Protein AF-A0A838KG81-F1 (afdb_monomer_lite)

Secondary structure (DSSP, 8-state):
--HHHHHHTT--HHHHHHHTT-S-HHHHHHHHHHHHHHHHTTHHHHHHHHHHHT-

Radius of gyration: 13.92 Å; chains: 1; bounding box: 35×20×31 Å

Structure (mmCIF, N/CA/C/O backbone):
data_AF-A0A838KG81-F1
#
_entry.id   AF-A0A838KG81-F1
#
loop_
_atom_site.group_PDB
_atom_site.id
_atom_site.type_symbol
_atom_site.label_atom_id
_atom_site.label_alt_id
_atom_site.label_comp_id
_atom_site.label_asym_id
_atom_site.label_entity_id
_atom_site.label_seq_id
_atom_site.pdbx_PDB_ins_code
_atom_site.Cartn_x
_atom_site.Cartn_y
_atom_site.Cartn_z
_atom_site.occupancy
_atom_site.B_iso_or_equiv
_atom_site.auth_seq_id
_atom_site.auth_comp_id
_atom_site.auth_asym_id
_atom_site.auth_atom_id
_atom_site.pdbx_PDB_model_num
ATOM 1 N N . LEU A 1 1 ? 9.936 8.082 -12.450 1.00 56.09 1 LEU A N 1
ATOM 2 C CA . LEU A 1 1 ? 8.879 8.219 -11.417 1.00 56.09 1 LEU A CA 1
ATOM 3 C C . LEU A 1 1 ? 9.362 7.533 -10.144 1.00 56.09 1 LEU A C 1
ATOM 5 O O . LEU A 1 1 ? 9.744 6.375 -10.228 1.00 56.09 1 LEU A O 1
ATOM 9 N N . HIS A 1 2 ? 9.422 8.236 -9.010 1.00 77.50 2 HIS A N 1
ATOM 10 C CA . HIS A 1 2 ? 9.872 7.659 -7.734 1.00 77.50 2 HIS A 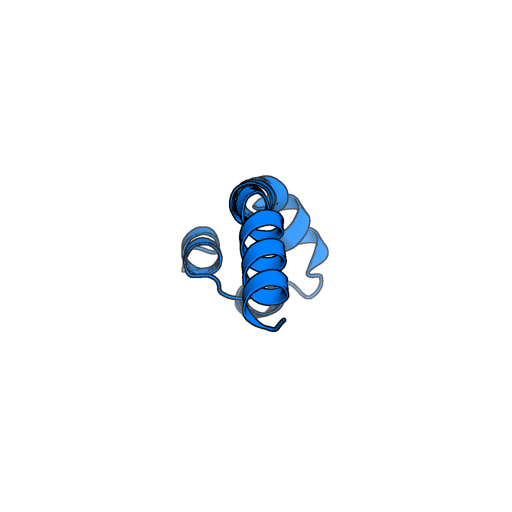CA 1
ATOM 11 C C . HIS A 1 2 ? 8.672 7.021 -7.017 1.00 77.50 2 HIS A C 1
ATOM 13 O O . HIS A 1 2 ? 7.686 7.701 -6.737 1.00 77.50 2 HIS A O 1
ATOM 19 N N . ALA A 1 3 ? 8.717 5.713 -6.757 1.00 73.50 3 ALA A N 1
ATOM 20 C CA . ALA A 1 3 ? 7.591 4.977 -6.175 1.00 73.50 3 ALA A CA 1
ATOM 21 C C . ALA A 1 3 ? 7.228 5.44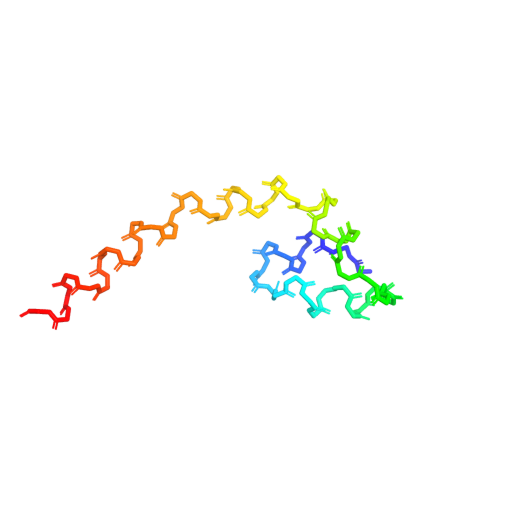0 -4.750 1.00 73.50 3 ALA A C 1
ATOM 23 O O . ALA A 1 3 ? 6.049 5.438 -4.401 1.00 73.50 3 ALA A O 1
ATOM 24 N N . THR A 1 4 ? 8.191 5.971 -3.991 1.00 74.00 4 THR A N 1
ATOM 25 C CA . THR A 1 4 ? 7.960 6.663 -2.713 1.00 74.00 4 THR A CA 1
ATOM 26 C C . THR A 1 4 ? 6.932 7.788 -2.836 1.00 74.00 4 THR A C 1
ATOM 28 O O . THR A 1 4 ? 6.023 7.877 -2.021 1.00 74.00 4 THR A O 1
ATOM 31 N N . THR A 1 5 ? 7.021 8.620 -3.879 1.00 79.81 5 THR A N 1
ATOM 32 C CA . THR A 1 5 ? 6.106 9.756 -4.079 1.00 79.81 5 THR A CA 1
ATOM 33 C C . THR A 1 5 ? 4.669 9.294 -4.316 1.00 79.81 5 THR A C 1
ATOM 35 O O . THR A 1 5 ? 3.739 9.905 -3.802 1.00 79.81 5 THR A O 1
ATOM 38 N N . LEU A 1 6 ? 4.474 8.198 -5.057 1.00 80.19 6 LEU A N 1
ATOM 39 C CA . LEU A 1 6 ? 3.139 7.644 -5.308 1.00 80.19 6 LEU A CA 1
ATOM 40 C C . LEU A 1 6 ? 2.525 7.052 -4.035 1.00 80.19 6 LEU A C 1
ATOM 42 O O . LEU A 1 6 ? 1.342 7.247 -3.780 1.00 80.19 6 LEU A O 1
ATOM 46 N N . LEU A 1 7 ? 3.328 6.371 -3.219 1.00 76.94 7 LEU A N 1
ATOM 47 C CA . LEU A 1 7 ? 2.862 5.803 -1.954 1.00 76.94 7 LEU A CA 1
ATOM 48 C C . LEU A 1 7 ? 2.514 6.890 -0.935 1.00 76.94 7 LEU A C 1
ATOM 50 O O . LEU A 1 7 ? 1.468 6.818 -0.296 1.00 76.94 7 LEU A O 1
ATOM 54 N N . LEU A 1 8 ? 3.335 7.938 -0.836 1.00 77.62 8 LEU A N 1
ATOM 55 C CA . LEU A 1 8 ? 3.040 9.093 0.015 1.00 77.62 8 LEU A CA 1
ATOM 56 C C . LEU A 1 8 ? 1.768 9.832 -0.428 1.00 77.62 8 LEU A C 1
ATOM 58 O O . LEU A 1 8 ? 1.045 10.348 0.415 1.00 77.62 8 LEU A O 1
ATOM 62 N N . ALA A 1 9 ? 1.454 9.818 -1.726 1.00 81.75 9 ALA A N 1
ATOM 63 C CA . ALA A 1 9 ? 0.199 10.336 -2.271 1.00 81.75 9 ALA A CA 1
ATOM 64 C C . ALA A 1 9 ? -1.009 9.388 -2.085 1.00 81.75 9 ALA A C 1
ATOM 66 O O . ALA A 1 9 ? -2.086 9.666 -2.608 1.00 81.75 9 ALA A O 1
ATOM 67 N N . GLY A 1 10 ? -0.847 8.261 -1.382 1.00 80.75 10 GLY A N 1
ATOM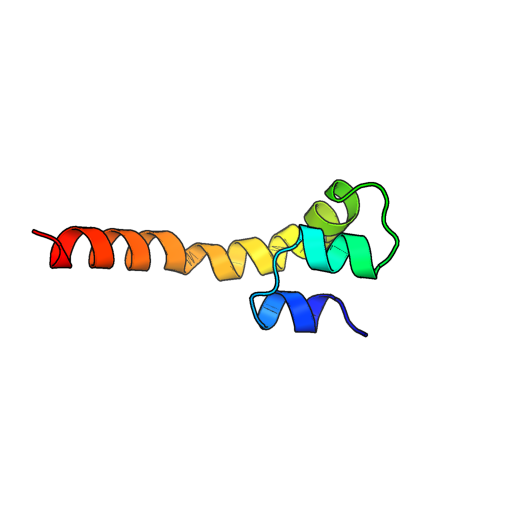 68 C CA . GLY A 1 10 ? -1.921 7.306 -1.092 1.00 80.75 10 GLY A CA 1
ATOM 69 C C . GLY A 1 10 ? -2.248 6.342 -2.236 1.00 80.75 10 GLY A C 1
ATOM 70 O O . GLY A 1 10 ? -3.270 5.659 -2.192 1.00 80.75 10 GLY A O 1
ATOM 71 N N . VAL A 1 11 ? -1.407 6.256 -3.273 1.00 83.88 11 VAL A N 1
ATOM 72 C CA . VAL A 1 11 ? -1.621 5.298 -4.366 1.00 83.88 11 VAL A CA 1
ATOM 73 C C . VAL A 1 11 ? -1.422 3.872 -3.837 1.00 83.88 11 VAL A C 1
ATOM 75 O O . VAL A 1 11 ? -0.376 3.585 -3.249 1.00 83.88 11 VAL A O 1
ATOM 78 N N . PRO A 1 12 ? -2.362 2.940 -4.088 1.00 80.12 12 PRO A N 1
ATOM 79 C CA . PRO A 1 12 ? -2.235 1.567 -3.617 1.00 80.12 12 PRO A CA 1
ATOM 80 C C . PRO A 1 12 ? -0.951 0.882 -4.104 1.00 80.12 12 PRO A C 1
ATOM 82 O O . PRO A 1 12 ? -0.589 0.959 -5.282 1.00 80.12 12 PRO A O 1
ATOM 85 N N . VAL A 1 13 ? -0.292 0.136 -3.211 1.00 76.44 13 VAL A N 1
ATOM 86 C CA . VAL A 1 13 ? 1.016 -0.499 -3.470 1.00 76.44 13 VAL A CA 1
ATOM 87 C C . VAL A 1 13 ? 1.020 -1.434 -4.687 1.00 76.44 13 VAL A C 1
ATOM 89 O O . VAL A 1 13 ? 2.017 -1.497 -5.402 1.00 76.44 13 VAL A O 1
ATOM 92 N N . HIS A 1 14 ? -0.099 -2.103 -4.983 1.00 74.94 14 HIS A N 1
ATOM 93 C CA . HIS A 1 14 ? -0.229 -2.975 -6.155 1.00 74.94 14 HIS A CA 1
ATOM 94 C C . HIS A 1 14 ? -0.231 -2.186 -7.480 1.00 74.94 14 HIS A C 1
ATOM 96 O O . HIS A 1 14 ? 0.341 -2.643 -8.467 1.00 74.94 14 HIS A O 1
ATOM 102 N N . VAL A 1 15 ? -0.789 -0.968 -7.495 1.00 82.12 15 VAL A N 1
ATOM 103 C CA . VAL A 1 15 ? -0.766 -0.062 -8.658 1.00 82.12 15 VAL A CA 1
ATOM 104 C C . VAL A 1 15 ? 0.645 0.477 -8.890 1.00 82.12 15 VAL A C 1
ATOM 106 O O . VAL A 1 15 ? 1.101 0.583 -10.030 1.00 82.12 15 VAL A O 1
ATOM 109 N N . VAL A 1 16 ? 1.357 0.804 -7.808 1.00 81.88 16 VAL A N 1
ATOM 110 C CA . VAL A 1 16 ? 2.761 1.231 -7.878 1.00 81.88 16 VAL A CA 1
ATOM 111 C C . VAL A 1 16 ? 3.650 0.079 -8.361 1.00 81.88 16 VAL A C 1
ATOM 113 O O . VAL A 1 16 ? 4.482 0.293 -9.237 1.00 81.88 16 VAL A O 1
ATOM 116 N N . ALA A 1 17 ? 3.435 -1.146 -7.871 1.00 76.75 17 ALA A N 1
ATOM 117 C CA . ALA A 1 17 ? 4.171 -2.336 -8.306 1.00 76.75 17 ALA A CA 1
ATOM 118 C C . ALA A 1 17 ? 3.974 -2.641 -9.802 1.00 76.75 17 ALA A C 1
ATOM 120 O O . ALA A 1 17 ? 4.959 -2.837 -10.513 1.00 76.75 17 ALA A O 1
ATOM 121 N N . ALA A 1 18 ? 2.734 -2.577 -10.300 1.00 77.69 18 ALA A N 1
ATOM 122 C CA . ALA A 1 18 ? 2.434 -2.751 -11.722 1.00 77.69 18 ALA A CA 1
ATOM 123 C C . ALA A 1 18 ? 3.126 -1.690 -12.601 1.00 77.69 18 ALA A C 1
ATOM 125 O O . ALA A 1 18 ? 3.663 -2.012 -13.658 1.00 77.69 18 ALA A O 1
ATOM 126 N N . ARG A 1 19 ? 3.190 -0.430 -12.141 1.00 77.12 19 ARG A N 1
ATOM 127 C CA . ARG A 1 19 ? 3.913 0.656 -12.833 1.00 77.12 19 ARG A CA 1
ATOM 128 C C . ARG A 1 19 ? 5.428 0.463 -12.885 1.00 77.12 19 ARG A C 1
ATOM 130 O O . ARG A 1 19 ? 6.057 0.974 -13.805 1.00 77.12 19 ARG A O 1
ATOM 137 N N . LEU A 1 20 ? 6.010 -0.231 -11.909 1.00 72.75 20 LEU A N 1
ATOM 138 C CA . LEU A 1 20 ? 7.441 -0.553 -11.881 1.00 72.75 20 LEU A CA 1
ATOM 139 C C . LEU A 1 20 ? 7.791 -1.780 -12.736 1.00 72.75 20 LEU A C 1
ATOM 141 O O . LEU A 1 20 ? 8.962 -2.130 -12.839 1.00 72.75 20 LEU A O 1
ATOM 145 N N . GLY A 1 21 ? 6.798 -2.444 -13.337 1.00 70.75 21 GLY A N 1
ATOM 146 C CA . GLY A 1 21 ? 7.010 -3.688 -14.076 1.00 70.75 21 GLY A CA 1
ATOM 147 C C . GLY A 1 21 ? 7.338 -4.879 -13.172 1.00 70.75 21 GLY A C 1
ATOM 148 O O . GLY A 1 21 ? 7.815 -5.903 -13.655 1.00 70.75 21 GLY A O 1
ATOM 149 N N . HIS A 1 22 ? 7.096 -4.769 -11.862 1.00 69.88 22 HIS A N 1
ATOM 150 C CA . HIS A 1 22 ? 7.280 -5.888 -10.947 1.00 69.88 22 HIS A CA 1
ATOM 151 C C . HIS A 1 22 ? 6.100 -6.853 -11.092 1.00 69.88 22 HIS A C 1
ATOM 153 O O . HIS A 1 22 ? 4.978 -6.531 -10.706 1.00 69.88 22 HIS A O 1
ATOM 159 N N . ALA A 1 23 ? 6.367 -8.051 -11.619 1.00 59.56 23 ALA A N 1
ATOM 160 C CA . ALA A 1 23 ? 5.393 -9.143 -11.662 1.00 59.56 23 ALA A CA 1
ATOM 161 C C . ALA A 1 23 ? 5.009 -9.645 -10.254 1.00 59.56 23 ALA A C 1
ATOM 163 O O . ALA A 1 23 ? 3.935 -10.214 -10.080 1.00 59.56 23 ALA A O 1
ATOM 164 N N . ASP A 1 24 ? 5.866 -9.399 -9.253 1.00 59.44 24 ASP A N 1
ATOM 165 C CA . ASP A 1 24 ? 5.636 -9.757 -7.854 1.00 59.44 24 ASP A CA 1
ATOM 166 C C . ASP A 1 24 ? 5.560 -8.503 -6.944 1.00 59.44 24 ASP A C 1
ATOM 168 O O . ASP A 1 24 ? 6.582 -7.853 -6.674 1.00 59.44 24 ASP A O 1
ATOM 172 N N . PRO A 1 25 ? 4.366 -8.156 -6.419 1.00 63.38 25 PRO A N 1
ATOM 173 C CA . PRO A 1 25 ? 4.164 -7.060 -5.470 1.00 63.38 25 PRO A CA 1
ATOM 174 C C . PRO A 1 25 ? 4.932 -7.218 -4.148 1.00 63.38 25 PRO A C 1
ATOM 176 O O . PRO A 1 25 ? 5.130 -6.226 -3.438 1.00 63.38 25 PRO A O 1
ATOM 179 N N . ALA A 1 26 ? 5.385 -8.429 -3.801 1.00 63.47 26 ALA A N 1
ATOM 180 C CA . ALA A 1 26 ? 6.102 -8.707 -2.559 1.00 63.47 26 ALA A CA 1
ATOM 181 C C . ALA A 1 26 ? 7.471 -8.011 -2.487 1.00 63.47 26 ALA A C 1
ATOM 183 O O . ALA A 1 26 ? 7.956 -7.726 -1.388 1.00 63.47 26 ALA A O 1
ATOM 184 N N . ILE A 1 27 ? 8.098 -7.691 -3.627 1.00 66.19 27 ILE A N 1
ATOM 185 C CA . ILE A 1 27 ? 9.327 -6.879 -3.656 1.00 66.19 27 ILE A CA 1
ATOM 186 C C . ILE A 1 27 ? 9.016 -5.433 -3.262 1.00 66.19 27 ILE A C 1
ATOM 188 O O . ILE A 1 27 ? 9.682 -4.871 -2.395 1.00 66.19 27 ILE A O 1
ATOM 192 N N . THR A 1 28 ? 7.957 -4.852 -3.826 1.00 63.28 28 THR A N 1
ATOM 193 C CA . THR A 1 28 ? 7.521 -3.485 -3.510 1.00 63.28 28 THR A CA 1
ATOM 194 C C . THR A 1 28 ? 7.086 -3.370 -2.045 1.00 63.28 28 THR A C 1
ATOM 196 O O . THR A 1 28 ? 7.477 -2.427 -1.363 1.00 63.28 28 THR A O 1
ATOM 199 N N . LEU A 1 29 ? 6.366 -4.362 -1.512 1.00 64.50 29 LEU A N 1
ATOM 200 C CA . LEU A 1 29 ? 6.006 -4.408 -0.091 1.00 64.50 29 LEU A CA 1
ATOM 201 C C . LEU A 1 29 ? 7.232 -4.448 0.826 1.00 64.50 29 LEU A C 1
ATOM 203 O O . LEU A 1 29 ? 7.272 -3.704 1.800 1.00 64.50 29 LEU A O 1
ATOM 207 N N . ARG A 1 30 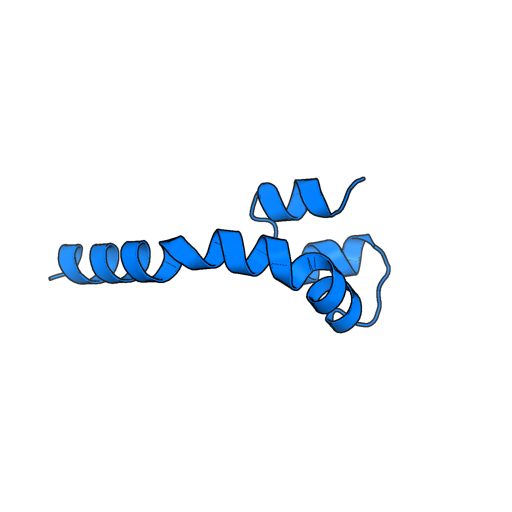? 8.255 -5.254 0.510 1.00 68.62 30 ARG A N 1
ATOM 208 C CA . ARG A 1 30 ? 9.493 -5.316 1.312 1.00 68.62 30 ARG A CA 1
ATOM 209 C C . ARG A 1 30 ? 10.250 -3.994 1.315 1.00 68.62 30 ARG A C 1
ATOM 211 O O . ARG A 1 30 ? 10.698 -3.554 2.368 1.00 68.62 30 ARG A O 1
ATOM 218 N N . VAL A 1 31 ? 10.371 -3.363 0.149 1.00 67.06 31 VAL A N 1
ATOM 219 C CA . VAL A 1 31 ? 11.099 -2.097 -0.012 1.00 67.06 31 VAL A CA 1
ATOM 220 C C . VAL A 1 31 ? 10.372 -0.948 0.697 1.00 67.06 31 VAL A C 1
ATOM 222 O O . VAL A 1 31 ? 11.023 -0.110 1.315 1.00 67.06 31 VAL A O 1
ATOM 225 N N . TYR A 1 32 ? 9.035 -0.938 0.698 1.00 66.69 32 TYR A N 1
ATOM 226 C CA . TYR A 1 32 ? 8.230 0.164 1.244 1.00 66.69 32 TYR A CA 1
ATOM 227 C C . TYR A 1 32 ? 7.545 -0.115 2.591 1.00 66.69 32 TYR A C 1
ATOM 229 O O . TYR A 1 32 ? 6.795 0.728 3.083 1.00 66.69 32 TYR A O 1
ATOM 237 N N . ALA A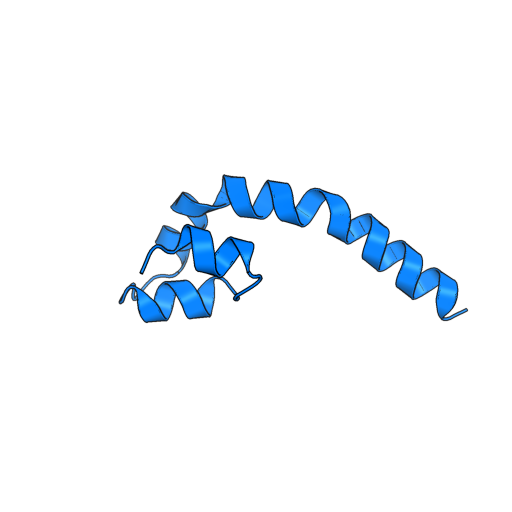 1 33 ? 7.830 -1.245 3.243 1.00 69.75 33 ALA A N 1
ATOM 238 C CA . ALA A 1 33 ? 7.228 -1.631 4.526 1.00 69.75 33 ALA A CA 1
ATOM 239 C C . ALA A 1 33 ? 7.410 -0.600 5.660 1.00 69.75 33 ALA A C 1
ATOM 241 O O . ALA A 1 33 ? 6.660 -0.618 6.635 1.00 69.75 33 ALA A O 1
ATOM 242 N N . HIS A 1 34 ? 8.430 0.258 5.581 1.00 72.69 34 HIS A N 1
ATOM 243 C CA . HIS A 1 34 ? 8.653 1.338 6.545 1.00 72.69 34 HIS A CA 1
ATOM 244 C C . HIS A 1 34 ? 7.685 2.511 6.311 1.00 72.69 34 HIS A C 1
ATOM 246 O O . HIS A 1 34 ? 7.005 2.916 7.247 1.00 72.69 34 HIS A O 1
ATOM 252 N N . VAL A 1 35 ? 7.528 2.956 5.058 1.00 69.50 35 VAL A N 1
ATOM 253 C CA . VAL A 1 35 ? 6.577 4.015 4.660 1.00 69.50 35 VAL A CA 1
ATOM 254 C C . VAL A 1 35 ? 5.133 3.608 4.963 1.00 69.50 35 VAL A C 1
ATOM 256 O O . VAL A 1 35 ? 4.353 4.388 5.500 1.00 69.50 35 VAL A O 1
ATOM 259 N N . LEU A 1 36 ? 4.777 2.355 4.666 1.00 67.69 36 LEU A N 1
ATOM 260 C CA . LEU A 1 36 ? 3.438 1.821 4.938 1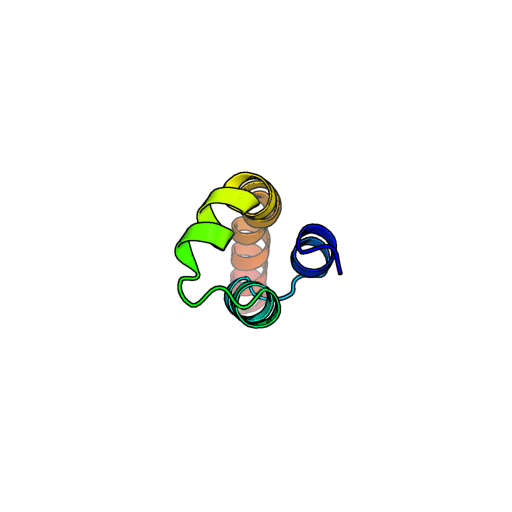.00 67.69 36 LEU A CA 1
ATOM 261 C C . LEU A 1 36 ? 3.129 1.742 6.441 1.00 67.69 36 LEU A C 1
ATOM 263 O O . LEU A 1 36 ? 1.992 1.981 6.837 1.00 67.69 36 LEU A O 1
ATOM 267 N N . ARG A 1 37 ? 4.122 1.437 7.287 1.00 69.38 37 ARG A N 1
ATOM 268 C CA . ARG A 1 37 ? 3.948 1.439 8.750 1.00 69.38 37 ARG A CA 1
ATOM 269 C C . ARG A 1 37 ? 3.704 2.837 9.303 1.00 69.38 37 ARG A C 1
ATOM 271 O O . ARG A 1 37 ? 2.881 2.985 10.197 1.00 69.38 37 ARG A O 1
ATOM 278 N N . GLU A 1 38 ? 4.387 3.838 8.762 1.00 67.75 38 GLU A N 1
ATOM 279 C CA . GLU A 1 38 ? 4.182 5.234 9.147 1.00 67.75 38 GLU A CA 1
ATOM 280 C C . GLU A 1 38 ? 2.776 5.720 8.763 1.00 67.75 38 GLU A C 1
ATOM 282 O O . GLU A 1 38 ? 2.097 6.343 9.574 1.00 67.75 38 GLU A O 1
ATOM 287 N N . GLN A 1 39 ? 2.273 5.334 7.585 1.00 63.44 39 GLN A N 1
ATOM 288 C CA . GLN A 1 39 ? 0.889 5.624 7.188 1.00 63.44 39 GLN A CA 1
ATOM 289 C C . GLN A 1 39 ? -0.157 4.861 8.014 1.00 63.44 39 GLN A C 1
ATOM 291 O O . GLN A 1 39 ? -1.234 5.390 8.277 1.00 63.44 39 GLN A O 1
ATOM 296 N N . ALA A 1 40 ? 0.140 3.631 8.439 1.00 65.44 40 ALA A N 1
ATOM 297 C CA . ALA A 1 40 ? -0.794 2.809 9.207 1.00 65.44 40 ALA A CA 1
ATOM 298 C C . ALA A 1 40 ? -1.029 3.319 10.640 1.00 65.44 40 ALA A C 1
ATOM 300 O O . ALA A 1 40 ? -2.079 3.029 11.212 1.00 65.44 40 ALA A O 1
ATOM 301 N N . ALA A 1 41 ? -0.096 4.090 11.211 1.00 68.75 41 ALA A N 1
ATOM 302 C CA . ALA A 1 41 ? -0.153 4.532 12.605 1.00 68.75 41 ALA A CA 1
ATOM 303 C C . ALA A 1 41 ? -1.394 5.381 12.952 1.00 68.75 41 ALA A C 1
ATOM 305 O O . ALA A 1 41 ? -1.801 5.387 14.105 1.00 68.75 41 ALA A O 1
ATOM 306 N N . GLY A 1 42 ? -2.029 6.040 11.975 1.00 64.62 42 GLY A N 1
ATOM 307 C CA . GLY A 1 42 ? -3.259 6.823 12.184 1.00 64.62 42 GLY A CA 1
ATOM 308 C C . GLY A 1 42 ? -4.549 6.155 11.694 1.00 64.62 42 GLY A C 1
ATOM 309 O O . GLY A 1 42 ? -5.635 6.695 11.889 1.00 64.62 42 GLY A O 1
ATOM 310 N N . VAL A 1 43 ? -4.468 4.991 11.039 1.00 74.25 43 VAL A N 1
ATOM 311 C CA . VAL A 1 43 ? -5.638 4.364 10.393 1.00 74.25 43 VAL A CA 1
ATOM 312 C C . VAL A 1 43 ? -6.621 3.809 11.423 1.00 74.25 43 VAL A C 1
ATOM 314 O O . VAL A 1 43 ? -7.831 3.897 11.222 1.00 74.25 43 VAL A O 1
ATOM 317 N N . ALA A 1 44 ? -6.115 3.270 12.535 1.00 72.62 44 ALA A N 1
ATOM 318 C CA . ALA A 1 44 ? -6.953 2.753 13.613 1.00 72.62 44 ALA A CA 1
ATOM 319 C C . ALA A 1 44 ? -7.818 3.857 14.245 1.00 72.62 44 ALA A C 1
ATOM 321 O O . ALA A 1 44 ? -9.013 3.651 14.454 1.00 72.62 44 ALA A O 1
ATOM 322 N N . ASP A 1 45 ? -7.241 5.040 14.464 1.00 77.25 45 ASP A N 1
ATOM 323 C CA . ASP A 1 45 ? -7.946 6.185 15.046 1.00 77.25 45 ASP A CA 1
ATOM 324 C C . ASP A 1 45 ? -9.005 6.747 14.089 1.00 77.25 45 ASP A C 1
ATOM 326 O O . ASP A 1 45 ? -10.135 7.019 14.498 1.00 77.25 45 ASP A O 1
ATOM 330 N N . VAL A 1 46 ? -8.684 6.851 12.793 1.00 79.62 46 VAL A N 1
ATOM 331 C CA . VAL A 1 46 ? -9.645 7.263 11.754 1.00 79.62 46 VAL A CA 1
ATOM 332 C C . VAL A 1 46 ? -10.822 6.288 11.678 1.00 79.62 46 VAL A C 1
ATOM 334 O O . VAL A 1 46 ? -11.975 6.714 11.601 1.00 79.62 46 VAL A O 1
ATOM 337 N N . PHE A 1 47 ? -10.550 4.982 11.728 1.00 77.88 47 PHE A N 1
ATOM 338 C CA . PHE A 1 47 ? -11.590 3.958 11.724 1.00 77.88 47 PHE A CA 1
ATOM 339 C C . PHE A 1 47 ? -12.480 4.044 12.970 1.00 77.88 47 PHE A C 1
ATOM 341 O O . PHE A 1 47 ? -13.705 4.051 12.848 1.00 77.88 47 PHE A O 1
ATOM 348 N N . ALA A 1 48 ? -11.880 4.162 14.158 1.00 82.69 48 ALA A N 1
ATOM 349 C CA . ALA A 1 48 ? -12.615 4.299 15.413 1.00 82.69 48 ALA A CA 1
ATOM 350 C C . ALA A 1 48 ? -13.529 5.534 15.406 1.00 82.69 48 ALA A C 1
ATOM 352 O O . ALA A 1 48 ? -14.687 5.447 15.814 1.00 82.69 48 ALA A O 1
ATOM 353 N N . HIS A 1 49 ? -13.043 6.662 14.880 1.00 80.19 49 HIS A N 1
ATOM 354 C CA . HIS A 1 49 ? -13.838 7.878 14.739 1.00 80.19 49 HIS A CA 1
ATOM 355 C C . HIS A 1 49 ? -15.022 7.690 13.778 1.00 80.19 49 HIS A C 1
ATOM 357 O O . HIS A 1 49 ? -16.151 8.024 14.128 1.00 80.19 49 HIS A O 1
ATOM 363 N N . ALA A 1 50 ? -14.797 7.089 12.604 1.00 84.00 50 ALA A N 1
ATOM 364 C CA . ALA A 1 50 ? -15.851 6.849 11.615 1.00 84.00 50 ALA A CA 1
ATOM 365 C C . ALA A 1 50 ? -16.978 5.942 12.145 1.00 84.00 50 ALA A C 1
ATOM 367 O O . ALA A 1 50 ? -18.156 6.193 11.877 1.00 84.00 50 ALA A O 1
ATOM 368 N N . VAL A 1 51 ? -16.637 4.911 12.927 1.00 86.62 51 VAL A N 1
ATOM 369 C CA . VAL A 1 51 ? -17.625 4.032 13.577 1.00 86.62 51 VAL A CA 1
ATOM 370 C C . VAL A 1 51 ? -18.414 4.786 14.652 1.00 86.62 51 VAL A C 1
ATOM 372 O O . VAL A 1 51 ? -19.633 4.643 14.720 1.00 86.62 51 VAL A O 1
ATOM 375 N N . ALA A 1 52 ? -17.748 5.630 15.445 1.00 82.44 52 ALA A N 1
ATOM 376 C CA . ALA A 1 52 ? -18.386 6.403 16.509 1.00 82.44 52 ALA A CA 1
ATOM 377 C C . ALA A 1 52 ? -19.354 7.480 15.986 1.00 82.44 52 ALA A C 1
ATOM 379 O O . ALA A 1 52 ? -20.368 7.732 16.622 1.00 82.44 52 ALA A O 1
ATOM 380 N N . THR A 1 53 ? -19.077 8.102 14.835 1.00 77.31 53 THR A N 1
ATOM 381 C CA . THR A 1 53 ? -19.982 9.091 14.206 1.00 77.31 53 THR A CA 1
ATOM 382 C C . THR A 1 53 ? -21.202 8.450 13.534 1.00 77.31 53 THR A C 1
ATOM 384 O O . THR A 1 53 ? -22.185 9.131 13.262 1.00 77.31 53 THR A O 1
ATOM 387 N N . SER A 1 54 ? -21.142 7.148 13.245 1.00 67.31 54 SER A N 1
ATOM 388 C CA . SER A 1 54 ? -22.221 6.404 12.581 1.00 67.31 54 SER A CA 1
ATOM 389 C C . SER A 1 54 ? -23.242 5.800 13.562 1.00 67.31 54 SER A C 1
ATOM 391 O O . SER A 1 54 ? -24.127 5.063 13.126 1.00 67.31 54 SER A O 1
ATOM 393 N N . SER A 1 55 ? -23.098 6.076 14.865 1.00 55.75 55 SER A N 1
ATOM 394 C CA . SER A 1 55 ? -23.976 5.633 15.965 1.00 55.75 55 SER A CA 1
ATOM 395 C C . SER A 1 55 ? -24.680 6.825 16.603 1.00 55.75 55 SER A C 1
ATOM 397 O O . SER A 1 55 ? -25.855 6.659 16.993 1.00 55.75 55 SER A O 1
#

Sequence (55 aa):
LHATTLLLAGVPVHVVAARLGHADPAITLRVYAHVLREQAAGVADVFAHAVATSS

pLDDT: mean 72.76, std 7.57, range [55.75, 86.62]

Foldseek 3Di:
DDLLVCVVVVNDLVVSCVVVVNPDSVVSCVVCVVVVVVVVPCVVVVVVVVVVVVD